Protein AF-A0A6P2ASH7-F1 (afdb_monomer)

Nearest PDB structures (foldseek):
  1t07-assembly1_A  TM=9.340E-01  e=9.306E-05  Pseudomonas aeruginosa
  1yhd-assembly1_A  TM=8.930E-01  e=1.342E-03  Escherichia coli
  2mzy-assembly1_A  TM=7.077E-01  e=1.342E-03  Burkholderia pseudomallei 1710b

Secondary structure (DSSP, 8-state):
-HHHHHHHHHHHTT-PPPPPPHHHHHHHHHHHHT-SEE-TTT-SEEPBPSS-SSSSHHHHHHHHH-BHHHHHHHHHHHHHHHHHHT--TTSHHHHHHHHHHHHHHHT--GGG--

Foldseek 3Di:
DVVVVVQVVCVVVVHHDDDDPPVRVVVVVVLVVQPQQAAQQPRDRGHQDPAQPDDDLVSVCCNRHHHPVLVVVLVVVLVVLCVVVVQDPVDPVSVVVSVVVVCVSSVPDVVSVD

pLDDT: mean 85.11, std 11.06, range [51.5, 96.88]

Solvent-accessible surface area (backbone atoms only — not comparable to full-atom values): 6617 Å² total; per-residue (Å²): 112,75,69,58,59,52,45,54,52,35,48,74,72,76,36,79,71,83,77,76,51,72,69,56,53,52,51,49,51,53,46,61,72,29,35,95,36,59,14,68,71,78,70,42,76,27,31,63,43,94,61,54,90,47,90,56,69,60,22,49,49,42,40,76,36,39,18,41,64,62,50,54,53,44,55,60,49,51,54,48,51,37,65,75,70,61,52,48,82,89,38,68,71,38,43,53,52,52,49,52,54,48,30,64,73,57,66,57,59,73,82,66,75,113

Sequence (114 aa):
MPKNAIAELLESIGRQPPQLSSEVEEAARKLEESGAFVCKRTGRPGTQLPEPPFRGPVGQWIYENVSRETWNEWIGQGTKVINELRLDFSREEDQDTYDQHMYEFLGIDESLLE

Structure (mmCIF, N/CA/C/O backbone):
data_AF-A0A6P2ASH7-F1
#
_entry.id   AF-A0A6P2ASH7-F1
#
loop_
_atom_site.group_PDB
_atom_site.id
_atom_site.type_symbol
_atom_site.label_atom_id
_atom_site.label_alt_id
_atom_site.label_comp_id
_atom_site.label_asym_id
_atom_site.label_entity_id
_atom_site.label_seq_id
_atom_site.pdbx_PDB_ins_code
_atom_site.Cartn_x
_atom_site.Cartn_y
_atom_site.Cartn_z
_atom_site.occupancy
_atom_site.B_iso_or_equiv
_atom_site.auth_seq_id
_atom_site.auth_comp_id
_atom_site.auth_asym_id
_atom_site.auth_atom_id
_atom_site.pdbx_PDB_model_num
ATOM 1 N N . MET A 1 1 ? 22.495 -19.347 -27.508 1.00 51.50 1 MET A N 1
ATOM 2 C CA . MET A 1 1 ? 21.366 -18.499 -27.055 1.00 51.50 1 MET A CA 1
ATOM 3 C C . MET A 1 1 ? 20.760 -17.808 -28.272 1.00 51.50 1 MET A C 1
ATOM 5 O O . MET A 1 1 ? 21.536 -17.349 -29.103 1.00 51.50 1 MET A O 1
ATOM 9 N N . PRO A 1 2 ? 19.425 -17.710 -28.388 1.00 68.19 2 PRO A N 1
ATOM 10 C CA . PRO A 1 2 ? 18.737 -17.145 -29.560 1.00 68.19 2 PRO A CA 1
ATOM 11 C C . PRO A 1 2 ? 19.140 -15.699 -29.900 1.00 68.19 2 PRO A C 1
ATOM 13 O O . PRO A 1 2 ? 19.095 -15.311 -31.060 1.00 68.19 2 PRO A O 1
ATOM 16 N N . LYS A 1 3 ? 19.611 -14.922 -28.914 1.00 67.88 3 LYS A N 1
ATOM 17 C CA . LYS A 1 3 ? 20.094 -13.544 -29.110 1.00 67.88 3 LYS A CA 1
ATOM 18 C C . LYS A 1 3 ? 21.287 -13.443 -30.077 1.00 67.88 3 LYS A C 1
ATOM 20 O O . LYS A 1 3 ? 21.324 -12.522 -30.883 1.00 67.88 3 LYS A O 1
ATOM 25 N N . ASN A 1 4 ? 22.215 -14.404 -30.043 1.00 77.69 4 ASN A N 1
ATOM 26 C CA . ASN A 1 4 ? 23.417 -14.370 -30.889 1.00 77.69 4 ASN A CA 1
ATOM 27 C C . ASN A 1 4 ? 23.079 -14.674 -32.355 1.00 77.69 4 ASN A C 1
ATOM 29 O O . ASN A 1 4 ? 23.575 -14.000 -33.246 1.00 77.69 4 ASN A O 1
ATOM 33 N N . ALA A 1 5 ? 22.153 -15.609 -32.591 1.00 78.88 5 ALA A N 1
ATOM 34 C CA . ALA A 1 5 ? 21.703 -15.961 -33.938 1.00 78.88 5 ALA A CA 1
ATOM 35 C C . ALA A 1 5 ? 20.968 -14.800 -34.634 1.00 78.88 5 ALA A C 1
ATOM 37 O O . ALA A 1 5 ? 21.078 -14.619 -35.844 1.00 78.88 5 ALA A O 1
ATOM 38 N N . ILE A 1 6 ? 20.230 -13.989 -33.868 1.00 80.38 6 ILE A N 1
ATOM 39 C CA . ILE A 1 6 ? 19.574 -12.778 -34.383 1.00 80.38 6 ILE A CA 1
ATOM 40 C C . ILE A 1 6 ? 20.617 -11.713 -34.745 1.00 80.38 6 ILE A C 1
ATOM 42 O O . ILE A 1 6 ? 20.478 -11.063 -35.777 1.00 80.38 6 ILE A O 1
ATOM 46 N N . ALA A 1 7 ? 21.667 -11.551 -33.934 1.00 76.31 7 ALA A N 1
ATOM 47 C CA . ALA A 1 7 ? 22.754 -10.618 -34.229 1.00 76.31 7 ALA A CA 1
ATOM 48 C C . ALA A 1 7 ? 23.510 -11.009 -35.513 1.00 76.31 7 ALA A C 1
ATOM 50 O O . ALA A 1 7 ? 23.667 -10.173 -36.399 1.00 76.31 7 ALA A O 1
ATOM 51 N N . GLU A 1 8 ? 23.866 -12.288 -35.667 1.00 79.44 8 GLU A N 1
ATOM 52 C CA . GLU A 1 8 ? 24.522 -12.813 -36.876 1.00 79.44 8 GLU A CA 1
ATOM 53 C C . GLU A 1 8 ? 23.648 -12.649 -38.134 1.00 79.44 8 GLU A C 1
ATOM 55 O O . GLU A 1 8 ? 24.144 -12.287 -39.202 1.00 79.44 8 GLU A O 1
ATOM 60 N N . LEU A 1 9 ? 22.328 -12.853 -38.019 1.00 81.12 9 LEU A N 1
ATOM 61 C CA . LEU A 1 9 ? 21.389 -12.640 -39.124 1.00 81.12 9 LEU A CA 1
ATOM 62 C C . LEU A 1 9 ? 21.325 -11.164 -39.545 1.00 81.12 9 LEU A C 1
ATOM 64 O O . LEU A 1 9 ? 21.323 -10.874 -40.741 1.00 81.12 9 LEU A O 1
ATOM 68 N N . LEU A 1 10 ? 21.292 -10.234 -38.587 1.00 80.69 10 LEU A N 1
ATOM 69 C CA . LEU A 1 10 ? 21.296 -8.793 -38.861 1.00 80.69 10 LEU A CA 1
ATOM 70 C C . LEU A 1 10 ? 22.596 -8.359 -39.554 1.00 80.69 10 LEU A C 1
ATOM 72 O O . LEU A 1 10 ? 22.551 -7.636 -40.552 1.00 80.69 10 LEU A O 1
ATOM 76 N N . GLU A 1 11 ? 23.738 -8.869 -39.096 1.00 82.44 11 GLU A N 1
ATOM 77 C CA . GLU A 1 11 ? 25.038 -8.600 -39.716 1.00 82.44 11 GLU A CA 1
ATOM 78 C C . GLU A 1 11 ? 25.112 -9.149 -41.147 1.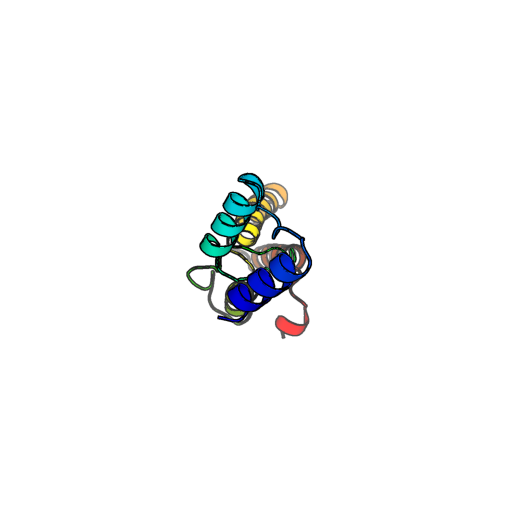00 82.44 11 GLU A C 1
ATOM 80 O O . GLU A 1 11 ? 25.597 -8.457 -42.045 1.00 82.44 11 GLU A O 1
ATOM 85 N N . SER A 1 12 ? 24.543 -10.336 -41.397 1.00 84.88 12 SER A N 1
ATOM 86 C CA . SER A 1 12 ? 24.500 -10.948 -42.734 1.00 84.88 12 SER A CA 1
ATOM 87 C C . SER A 1 12 ? 23.721 -10.123 -43.772 1.00 84.88 12 SER A C 1
ATOM 89 O O . SER A 1 12 ? 24.027 -10.187 -44.961 1.00 84.88 12 SER A O 1
ATOM 91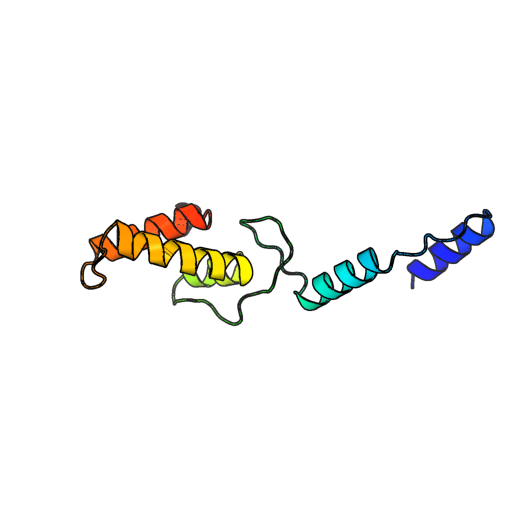 N N . ILE A 1 13 ? 22.756 -9.304 -43.333 1.00 87.69 13 ILE A N 1
ATOM 92 C CA . ILE A 1 13 ? 21.989 -8.379 -44.188 1.00 87.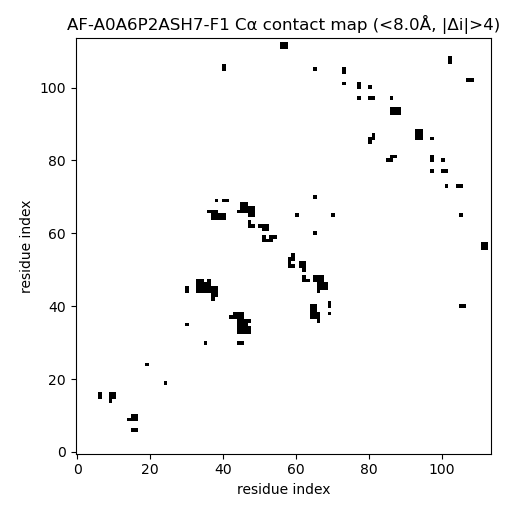69 13 ILE A CA 1
ATOM 93 C C . ILE A 1 13 ? 22.559 -6.947 -44.180 1.00 87.69 13 ILE A C 1
ATOM 95 O O . ILE A 1 13 ? 21.901 -6.015 -44.648 1.00 87.69 13 ILE A O 1
ATOM 99 N N . GLY A 1 14 ? 23.769 -6.748 -43.642 1.00 77.69 14 GLY A N 1
ATOM 100 C CA . GLY A 1 14 ? 24.450 -5.450 -43.591 1.00 77.69 14 GLY A CA 1
ATOM 101 C C . GLY A 1 14 ? 23.860 -4.465 -42.576 1.00 77.69 14 GLY A C 1
ATOM 102 O O . GLY A 1 14 ? 24.063 -3.256 -42.698 1.00 77.69 14 GLY A O 1
ATOM 103 N N . ARG A 1 15 ? 23.102 -4.948 -41.584 1.00 77.56 15 ARG A N 1
ATOM 104 C CA . ARG A 1 15 ? 22.563 -4.138 -40.486 1.00 77.56 15 ARG A CA 1
ATOM 105 C C . ARG A 1 15 ? 23.364 -4.411 -39.220 1.00 77.56 15 ARG A C 1
ATOM 107 O O . ARG A 1 15 ? 23.482 -5.547 -38.787 1.00 77.56 15 ARG A O 1
ATOM 114 N N . GLN A 1 16 ? 23.886 -3.361 -38.595 1.00 70.50 16 GLN A N 1
ATOM 115 C CA . GLN A 1 16 ? 24.502 -3.517 -37.281 1.00 70.50 16 GLN A CA 1
ATOM 116 C C . GLN A 1 16 ? 23.412 -3.606 -36.207 1.00 70.50 16 GLN A C 1
ATOM 118 O O . GLN A 1 16 ? 22.441 -2.840 -36.272 1.00 70.50 16 GLN A O 1
ATOM 123 N N . PRO A 1 17 ? 23.544 -4.524 -35.233 1.00 72.06 17 PRO A N 1
ATOM 124 C CA . PRO A 1 17 ? 22.633 -4.575 -34.104 1.00 72.06 17 PRO A CA 1
ATOM 125 C C . PRO A 1 17 ? 22.660 -3.232 -33.359 1.00 72.06 17 PRO A C 1
ATOM 127 O O . PRO A 1 17 ? 23.720 -2.606 -33.249 1.00 72.06 17 PRO A O 1
ATOM 130 N N . PRO A 1 18 ? 21.501 -2.753 -32.876 1.00 72.12 18 PRO A N 1
ATOM 131 C CA . PRO A 1 18 ? 21.433 -1.476 -32.186 1.00 72.12 18 PRO A CA 1
ATOM 132 C C . PRO A 1 18 ? 22.300 -1.524 -30.925 1.00 72.12 18 PRO A C 1
ATOM 134 O O . PRO A 1 18 ? 22.173 -2.440 -30.113 1.00 72.12 18 PRO A O 1
ATOM 137 N N . GLN A 1 19 ? 23.170 -0.529 -30.758 1.00 75.06 19 GLN A N 1
ATOM 138 C CA . GLN A 1 19 ? 23.867 -0.316 -29.494 1.00 75.06 19 GLN A CA 1
ATOM 139 C C . GLN A 1 19 ? 22.875 0.326 -28.523 1.00 75.06 19 GLN A C 1
ATOM 141 O O . GLN A 1 19 ? 22.276 1.357 -28.841 1.00 75.06 19 GLN A O 1
ATOM 146 N N . LEU A 1 20 ? 22.653 -0.309 -27.373 1.00 65.62 20 LEU A N 1
ATOM 147 C CA . LEU A 1 20 ? 21.840 0.282 -26.314 1.00 65.62 20 LEU A CA 1
ATOM 148 C C . LEU A 1 20 ? 22.580 1.520 -25.799 1.00 65.62 20 LEU A C 1
ATOM 150 O O . LEU A 1 20 ? 23.790 1.473 -25.585 1.00 65.62 20 LEU A O 1
ATOM 154 N N . SER A 1 21 ? 21.881 2.644 -25.638 1.00 76.38 21 SER A N 1
ATOM 155 C CA . SER A 1 21 ? 22.494 3.794 -24.976 1.00 76.38 21 SER A CA 1
ATOM 156 C C . SER A 1 21 ? 22.754 3.457 -23.507 1.00 76.38 21 SER A C 1
ATOM 158 O O . SER A 1 21 ? 22.050 2.636 -22.913 1.00 76.38 21 SER A O 1
ATOM 160 N N . SER A 1 22 ? 23.730 4.131 -22.897 1.00 71.94 22 SER A N 1
ATOM 161 C CA . SER A 1 22 ? 24.035 3.981 -21.468 1.00 71.94 22 SER A CA 1
ATOM 162 C C . SER A 1 22 ? 22.808 4.215 -20.578 1.00 71.94 22 SER A C 1
ATOM 164 O O . SER A 1 22 ? 22.661 3.581 -19.540 1.00 71.94 22 SER A O 1
ATOM 166 N N . GLU A 1 23 ? 21.890 5.081 -21.014 1.00 71.44 23 GLU A N 1
ATOM 167 C CA . GLU A 1 23 ? 20.620 5.360 -20.335 1.00 71.44 23 GLU A CA 1
ATOM 168 C C . GLU A 1 23 ? 19.675 4.146 -20.347 1.00 71.44 23 GLU A C 1
ATOM 170 O O . GLU A 1 23 ? 19.014 3.859 -19.349 1.00 71.44 23 GLU A O 1
ATOM 175 N N . VAL A 1 24 ? 19.628 3.403 -21.459 1.00 75.19 24 VAL A N 1
ATOM 176 C CA . VAL A 1 24 ? 18.804 2.192 -21.595 1.00 75.19 24 VAL A CA 1
ATOM 177 C C . VAL A 1 24 ? 19.405 1.030 -20.800 1.00 75.19 24 VAL A C 1
ATOM 179 O O . VAL A 1 24 ? 18.660 0.270 -20.182 1.00 75.19 24 VAL A O 1
ATOM 182 N N . GLU A 1 25 ? 20.734 0.910 -20.756 1.00 73.56 25 GLU A N 1
ATOM 183 C CA . GLU A 1 25 ? 21.422 -0.093 -19.930 1.00 73.56 25 GLU A CA 1
ATOM 184 C C . GLU A 1 25 ? 21.238 0.163 -18.428 1.00 73.56 25 GLU A C 1
ATOM 186 O O . GLU A 1 25 ? 20.976 -0.773 -17.670 1.00 73.56 25 GLU A O 1
ATOM 191 N N . GLU A 1 26 ? 21.319 1.421 -17.988 1.00 73.06 26 GLU A N 1
ATOM 192 C CA . GLU A 1 26 ? 21.099 1.789 -16.586 1.00 73.06 26 GLU A CA 1
ATOM 193 C C . GLU A 1 26 ? 19.639 1.561 -16.167 1.00 73.06 26 GLU A C 1
ATOM 195 O O . GLU A 1 26 ? 19.378 1.039 -15.082 1.00 73.06 26 GLU A O 1
ATOM 200 N N . ALA A 1 27 ? 18.679 1.884 -17.041 1.00 70.81 27 ALA A N 1
ATOM 201 C CA . ALA A 1 27 ? 17.267 1.594 -16.810 1.00 70.81 27 ALA A CA 1
ATOM 202 C C . ALA A 1 27 ? 16.995 0.084 -16.720 1.00 70.81 27 ALA A C 1
ATOM 204 O O . ALA A 1 27 ? 16.271 -0.346 -15.824 1.00 70.81 27 ALA A O 1
ATOM 205 N N . ALA A 1 28 ? 17.599 -0.725 -17.598 1.00 68.75 28 ALA A N 1
ATOM 206 C CA . ALA A 1 28 ? 17.467 -2.181 -17.571 1.00 68.75 28 ALA A CA 1
ATOM 207 C C . ALA A 1 28 ? 18.069 -2.791 -16.297 1.00 68.75 28 ALA A C 1
ATOM 209 O O . ALA A 1 28 ? 17.444 -3.656 -15.688 1.00 68.75 28 ALA A O 1
ATOM 210 N N . ARG A 1 29 ? 19.234 -2.298 -15.850 1.00 69.19 29 ARG A N 1
ATOM 211 C CA . ARG A 1 29 ? 19.863 -2.750 -14.603 1.00 69.19 29 ARG A CA 1
ATOM 212 C C . ARG A 1 29 ? 19.011 -2.402 -13.381 1.00 69.19 29 ARG A C 1
ATOM 214 O O . ARG A 1 29 ? 18.785 -3.270 -12.549 1.00 69.19 29 ARG A O 1
ATOM 221 N N . LYS A 1 30 ? 18.467 -1.181 -13.315 1.00 67.12 30 LYS A N 1
ATOM 222 C CA . LYS A 1 30 ? 17.524 -0.784 -12.252 1.00 67.12 30 LYS A CA 1
ATOM 223 C C . LYS A 1 30 ? 16.260 -1.650 -12.248 1.00 67.12 30 LYS A C 1
ATOM 225 O O . LYS A 1 30 ? 15.752 -1.960 -11.177 1.00 67.12 30 LYS A O 1
ATOM 230 N N . LEU A 1 31 ? 15.780 -2.060 -13.425 1.00 65.62 31 LEU A N 1
ATOM 231 C CA . LEU A 1 31 ? 14.638 -2.969 -13.569 1.00 65.62 31 LEU A CA 1
ATOM 232 C C . LEU A 1 31 ? 14.949 -4.395 -13.089 1.00 65.62 31 LEU A C 1
ATOM 234 O O . LEU A 1 31 ? 14.112 -5.033 -12.454 1.00 65.62 31 LEU A O 1
ATOM 238 N N . GLU A 1 32 ? 16.137 -4.915 -13.413 1.00 65.94 32 GLU A N 1
ATOM 239 C CA . GLU A 1 32 ? 16.597 -6.220 -12.922 1.00 65.94 32 GLU A CA 1
ATOM 240 C C . GLU A 1 32 ? 16.777 -6.203 -11.398 1.00 65.94 32 GLU A C 1
ATOM 242 O O . GLU A 1 32 ? 16.370 -7.149 -10.725 1.00 65.94 32 GLU A O 1
ATOM 247 N N . GLU A 1 33 ? 17.321 -5.116 -10.845 1.00 65.81 33 GLU A N 1
ATOM 248 C CA . GLU A 1 33 ? 17.523 -4.932 -9.403 1.00 65.81 33 GLU A CA 1
ATOM 249 C C . GLU A 1 33 ? 16.211 -4.768 -8.627 1.00 65.81 33 GLU A C 1
ATOM 251 O O . GLU A 1 33 ? 16.110 -5.247 -7.496 1.00 65.81 33 GLU A O 1
ATOM 256 N N . SER A 1 34 ? 15.188 -4.141 -9.220 1.00 61.50 34 SER A N 1
ATOM 257 C CA . SER A 1 34 ? 13.859 -4.046 -8.604 1.00 61.50 34 SER A CA 1
ATOM 258 C C . SER A 1 34 ? 13.127 -5.391 -8.566 1.00 61.50 34 SER A C 1
ATOM 260 O O . SER A 1 34 ? 12.139 -5.530 -7.859 1.00 61.50 34 SER A O 1
ATOM 262 N N . GLY A 1 35 ? 13.615 -6.414 -9.272 1.00 62.94 35 GLY A N 1
ATOM 263 C CA . GLY A 1 35 ? 12.913 -7.681 -9.427 1.00 62.94 35 GLY A CA 1
ATOM 264 C C . GLY A 1 35 ? 11.747 -7.553 -10.408 1.00 62.94 35 GLY A C 1
ATOM 265 O O . GLY A 1 35 ? 11.155 -6.493 -10.588 1.00 62.94 35 GLY A O 1
ATOM 266 N N . ALA A 1 36 ? 11.409 -8.655 -11.076 1.00 74.69 36 ALA A N 1
ATOM 267 C CA . ALA A 1 36 ? 10.378 -8.719 -12.118 1.00 74.69 36 ALA A CA 1
ATOM 268 C C . ALA A 1 36 ? 8.932 -8.526 -11.602 1.00 74.69 36 ALA A C 1
ATOM 270 O O . ALA A 1 36 ? 7.977 -8.960 -12.247 1.00 74.69 36 ALA A O 1
ATOM 271 N N . PHE A 1 37 ? 8.758 -7.926 -10.426 1.00 85.81 37 PHE A N 1
ATOM 272 C CA . PHE A 1 37 ? 7.464 -7.719 -9.807 1.00 85.81 37 PHE A CA 1
ATOM 273 C C . PHE A 1 37 ? 6.784 -6.493 -10.420 1.00 85.81 37 PHE A C 1
ATOM 275 O O . PHE A 1 37 ? 7.364 -5.412 -10.499 1.00 85.81 37 PHE A O 1
ATOM 282 N N . VAL A 1 38 ? 5.541 -6.661 -10.865 1.00 88.50 38 VAL A N 1
ATOM 283 C CA . VAL A 1 38 ? 4.743 -5.591 -11.469 1.00 88.50 38 VAL A CA 1
ATOM 284 C C . VAL A 1 38 ? 3.614 -5.240 -10.517 1.00 88.50 38 VAL A C 1
ATOM 286 O O . VAL A 1 38 ? 2.777 -6.080 -10.198 1.00 88.50 38 VAL A O 1
ATOM 289 N N . CYS A 1 39 ? 3.579 -3.985 -10.077 1.00 90.69 39 CYS A N 1
ATOM 290 C CA . CYS A 1 39 ? 2.534 -3.497 -9.190 1.00 90.69 39 CYS A CA 1
ATOM 291 C C . CYS A 1 39 ? 1.194 -3.435 -9.930 1.00 90.69 39 CYS A C 1
ATOM 293 O O . CYS A 1 39 ? 1.079 -2.760 -10.955 1.00 90.69 39 CYS A O 1
ATOM 295 N N . LYS A 1 40 ? 0.154 -4.069 -9.385 1.00 89.94 40 LYS A N 1
ATOM 296 C CA . LYS A 1 40 ? -1.198 -4.071 -9.962 1.00 89.94 40 LYS A CA 1
ATOM 297 C C . LYS A 1 40 ? -1.827 -2.675 -9.977 1.00 89.94 40 LYS A C 1
ATOM 299 O O . LYS A 1 40 ? -2.560 -2.348 -10.904 1.00 89.94 40 LYS A O 1
ATOM 304 N N . ARG A 1 41 ? -1.510 -1.836 -8.983 1.00 88.81 41 ARG A N 1
ATOM 305 C CA . ARG A 1 41 ? -2.048 -0.472 -8.862 1.00 88.81 41 ARG A CA 1
ATOM 306 C C . ARG A 1 41 ? -1.449 0.497 -9.880 1.00 88.81 41 ARG A C 1
ATOM 308 O O . ARG A 1 41 ? -2.182 1.274 -10.482 1.00 88.81 41 ARG A O 1
ATOM 315 N N . THR A 1 42 ? -0.128 0.479 -10.056 1.00 87.88 42 THR A N 1
ATOM 316 C CA . THR A 1 42 ? 0.574 1.447 -10.921 1.00 87.88 42 THR A CA 1
ATOM 317 C C . THR A 1 42 ? 0.904 0.894 -12.307 1.00 87.88 42 THR A C 1
ATOM 319 O O . THR A 1 42 ? 1.225 1.669 -13.207 1.00 87.88 42 THR A O 1
ATOM 322 N N . GLY A 1 43 ? 0.858 -0.429 -12.491 1.00 87.19 43 GLY A N 1
ATOM 323 C CA . GLY A 1 43 ? 1.287 -1.120 -13.710 1.00 87.19 43 GLY A CA 1
ATOM 324 C C . GLY A 1 43 ? 2.794 -1.039 -13.967 1.00 87.19 43 GLY A C 1
ATOM 325 O O . GLY A 1 43 ? 3.253 -1.406 -15.048 1.00 87.19 43 GLY A O 1
ATOM 326 N N . ARG A 1 44 ? 3.572 -0.520 -13.009 1.00 86.25 44 ARG A N 1
ATOM 327 C CA . ARG A 1 44 ? 5.017 -0.326 -13.142 1.00 86.25 44 ARG A CA 1
ATOM 328 C C . ARG A 1 44 ? 5.776 -1.472 -12.474 1.00 86.25 44 ARG A C 1
ATOM 330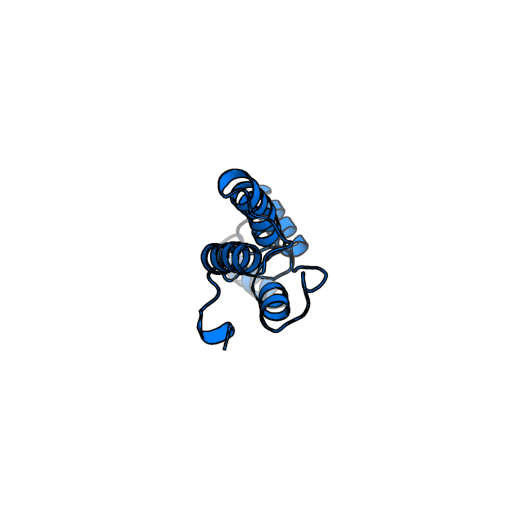 O O . ARG A 1 44 ? 5.303 -1.999 -11.463 1.00 86.25 44 ARG A O 1
ATOM 337 N N . PRO A 1 45 ? 6.947 -1.846 -13.016 1.00 86.31 45 PRO A N 1
ATOM 338 C CA . PRO A 1 45 ? 7.865 -2.719 -12.308 1.00 86.31 45 PRO A CA 1
ATOM 339 C C . PRO A 1 45 ? 8.357 -2.021 -11.038 1.00 86.31 45 PRO A C 1
ATOM 341 O O . PRO A 1 45 ? 8.585 -0.809 -11.035 1.00 86.31 45 PRO A O 1
ATOM 344 N N . GLY A 1 46 ? 8.483 -2.783 -9.963 1.00 87.62 46 GLY A N 1
ATOM 345 C CA . GLY A 1 46 ? 8.899 -2.294 -8.655 1.00 87.62 46 GLY A CA 1
ATOM 346 C C . GLY A 1 46 ? 9.347 -3.443 -7.770 1.00 87.62 46 GLY A C 1
ATOM 347 O O . GLY A 1 46 ? 9.307 -4.601 -8.178 1.00 87.62 46 GLY A O 1
ATOM 348 N N . THR A 1 47 ? 9.759 -3.129 -6.547 1.00 90.06 47 THR A N 1
ATOM 349 C CA . THR A 1 47 ? 10.259 -4.151 -5.630 1.00 90.06 47 THR A CA 1
ATOM 350 C C . THR A 1 47 ? 9.120 -4.856 -4.916 1.00 90.06 47 THR A C 1
ATOM 352 O O . THR A 1 47 ? 8.209 -4.204 -4.409 1.00 90.06 47 THR A O 1
ATOM 355 N N . GLN A 1 48 ? 9.185 -6.181 -4.801 1.00 90.06 48 GLN A N 1
ATOM 356 C CA . GLN A 1 48 ? 8.264 -6.916 -3.936 1.00 90.06 48 GLN A CA 1
ATOM 357 C C . GLN A 1 48 ? 8.479 -6.535 -2.458 1.00 90.06 48 GLN A C 1
ATOM 359 O O . GLN A 1 48 ? 9.598 -6.211 -2.040 1.00 90.06 48 GLN A O 1
ATOM 364 N N . LEU A 1 49 ? 7.411 -6.555 -1.655 1.00 90.88 49 LEU A N 1
ATOM 365 C CA . LEU A 1 49 ? 7.537 -6.404 -0.205 1.00 90.88 49 LEU A CA 1
ATOM 366 C C . LEU A 1 49 ? 8.332 -7.584 0.390 1.00 90.88 49 LEU A C 1
ATOM 368 O O . LEU A 1 49 ? 8.284 -8.687 -0.150 1.00 90.88 49 LEU A O 1
ATOM 372 N N . PRO A 1 50 ? 9.065 -7.385 1.501 1.00 90.12 50 PRO A N 1
ATOM 373 C CA . PRO A 1 50 ? 9.770 -8.478 2.171 1.00 90.12 50 PRO A CA 1
ATOM 374 C C . PRO A 1 50 ? 8.809 -9.450 2.873 1.00 90.12 50 PRO A C 1
ATOM 376 O O . PRO A 1 50 ? 9.057 -10.652 2.894 1.00 90.12 50 PRO A O 1
ATOM 379 N N . GLU A 1 51 ? 7.706 -8.935 3.417 1.00 92.44 51 GLU A N 1
ATOM 380 C CA . GLU A 1 51 ? 6.682 -9.690 4.138 1.00 92.44 51 GLU A CA 1
ATOM 381 C C . GLU A 1 51 ? 5.319 -8.976 4.049 1.00 92.44 51 GLU A C 1
ATOM 383 O O . GLU A 1 51 ? 5.280 -7.778 3.735 1.00 92.44 51 GLU A O 1
ATOM 388 N N . PRO A 1 52 ? 4.199 -9.679 4.303 1.00 93.44 52 PRO A N 1
ATOM 389 C CA . PRO A 1 52 ? 2.883 -9.055 4.405 1.00 93.44 52 PRO A CA 1
ATOM 390 C C . PRO A 1 52 ? 2.840 -7.986 5.509 1.00 93.44 52 PRO A C 1
ATOM 392 O O . PRO A 1 52 ? 3.310 -8.244 6.617 1.00 93.44 52 PRO A O 1
ATOM 395 N N . PRO A 1 53 ? 2.249 -6.802 5.255 1.00 90.25 53 PRO A N 1
ATOM 396 C CA . PRO A 1 53 ? 2.261 -5.697 6.218 1.00 90.25 53 PRO A CA 1
ATOM 397 C C . PRO A 1 53 ? 1.435 -5.977 7.480 1.00 90.25 53 PRO A C 1
ATOM 399 O O . PRO A 1 53 ? 1.717 -5.429 8.543 1.00 90.25 53 PRO A O 1
ATOM 402 N N . PHE A 1 54 ? 0.413 -6.824 7.375 1.00 89.94 54 PHE A N 1
ATOM 403 C CA . PHE A 1 54 ? -0.418 -7.266 8.489 1.00 89.94 54 PHE A CA 1
ATOM 404 C C . PHE A 1 54 ? -1.018 -8.641 8.186 1.00 89.94 54 PHE A C 1
ATOM 406 O O . PHE A 1 54 ? -0.955 -9.139 7.060 1.00 89.94 54 PHE A O 1
ATOM 413 N N . A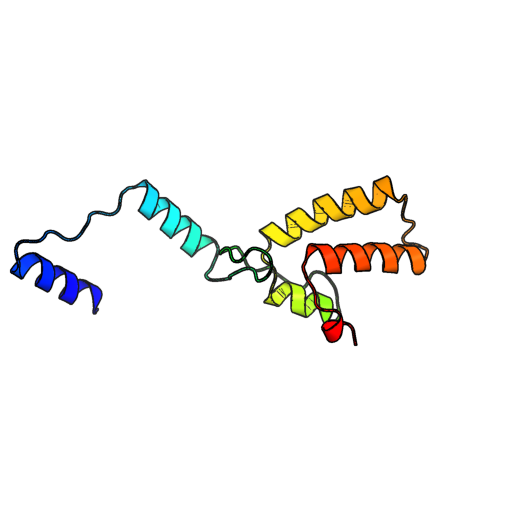RG A 1 55 ? -1.578 -9.287 9.213 1.00 88.88 55 ARG A N 1
ATOM 414 C CA . ARG A 1 55 ? -2.207 -10.605 9.067 1.00 88.88 55 ARG A CA 1
ATOM 415 C C . ARG A 1 55 ? -3.591 -10.469 8.445 1.00 88.88 55 ARG A C 1
ATOM 417 O O . ARG A 1 55 ? -4.338 -9.571 8.811 1.00 88.88 55 ARG A O 1
ATOM 424 N N . GLY A 1 56 ? -3.948 -11.416 7.587 1.00 88.69 56 GLY A N 1
ATOM 425 C CA . GLY A 1 56 ? -5.270 -11.498 6.971 1.00 88.69 56 GLY A CA 1
ATOM 426 C C . GLY A 1 56 ? -5.200 -11.617 5.448 1.00 88.69 56 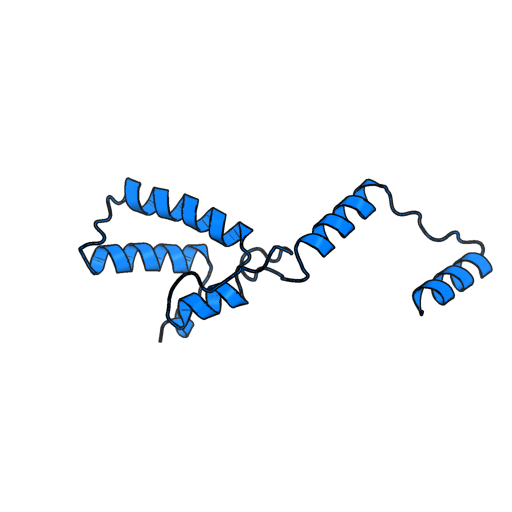GLY A C 1
ATOM 427 O O . GLY A 1 56 ? -4.112 -11.503 4.873 1.00 88.69 56 GLY A O 1
ATOM 428 N N . PRO A 1 57 ? -6.349 -11.848 4.791 1.00 89.56 57 PRO A N 1
ATOM 429 C CA . PRO A 1 57 ? -6.422 -12.002 3.336 1.00 89.56 57 PRO A CA 1
ATOM 430 C C . PRO A 1 57 ? -5.947 -10.741 2.606 1.00 89.56 57 PRO A C 1
ATOM 432 O O . PRO A 1 57 ? -5.177 -10.827 1.653 1.00 89.56 57 PRO A O 1
ATOM 435 N N . VAL A 1 58 ? -6.313 -9.566 3.120 1.00 90.44 58 VAL A N 1
ATOM 436 C CA . VAL A 1 58 ? -5.901 -8.266 2.581 1.00 90.44 58 VAL A CA 1
ATOM 437 C C . VAL A 1 58 ? -4.381 -8.084 2.647 1.00 90.44 58 VAL A C 1
ATOM 439 O O . VAL A 1 58 ? -3.762 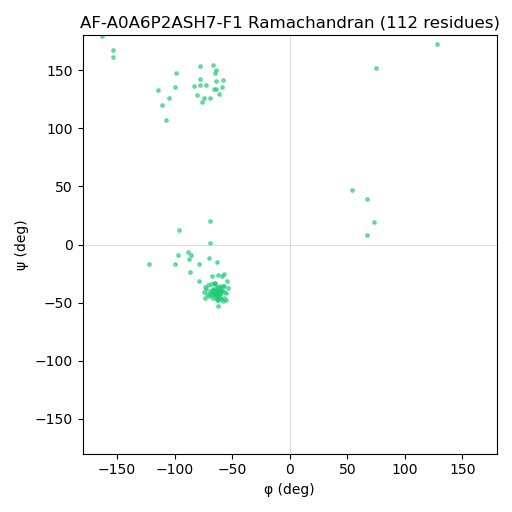-7.710 1.654 1.00 90.44 58 VAL A O 1
ATOM 442 N N . GLY A 1 59 ? -3.753 -8.376 3.790 1.00 91.50 59 GLY A N 1
ATOM 443 C CA . GLY A 1 59 ? -2.302 -8.241 3.944 1.00 91.50 59 GLY A CA 1
ATOM 444 C C . GLY A 1 59 ? -1.530 -9.149 2.982 1.00 91.50 59 GLY A C 1
ATOM 445 O O . GLY A 1 59 ? -0.557 -8.714 2.362 1.00 91.50 59 GLY A O 1
ATOM 446 N N . GLN A 1 60 ? -2.008 -10.382 2.792 1.00 92.25 60 GLN A N 1
ATOM 447 C CA . GLN A 1 60 ? -1.455 -11.307 1.801 1.00 92.25 60 GLN A CA 1
ATOM 448 C C . GLN A 1 60 ? -1.642 -10.782 0.371 1.00 92.25 60 GLN A C 1
ATOM 450 O O . GLN A 1 60 ? -0.702 -10.798 -0.422 1.00 92.25 60 GLN A O 1
ATOM 455 N N . TRP A 1 61 ? -2.823 -10.253 0.048 1.00 92.44 61 TRP A N 1
ATOM 456 C CA . TRP A 1 61 ? -3.090 -9.677 -1.266 1.00 92.44 61 TRP A CA 1
ATOM 457 C C . TRP A 1 61 ? -2.161 -8.499 -1.577 1.00 92.44 61 TRP A C 1
ATOM 459 O O . TRP A 1 61 ? -1.631 -8.412 -2.686 1.00 92.44 61 TRP A O 1
ATOM 469 N N . ILE A 1 62 ? -1.917 -7.618 -0.600 1.00 93.19 62 ILE A N 1
ATOM 470 C CA . ILE A 1 62 ? -1.003 -6.476 -0.746 1.00 93.19 62 ILE A CA 1
ATOM 471 C C . ILE A 1 62 ? 0.411 -6.972 -1.052 1.00 93.19 62 ILE A C 1
ATOM 473 O O . ILE A 1 62 ? 1.035 -6.482 -1.988 1.00 93.19 62 ILE A O 1
ATOM 477 N N . TYR A 1 63 ? 0.894 -7.980 -0.325 1.00 93.00 63 TYR A N 1
ATOM 478 C CA . TYR A 1 63 ? 2.205 -8.588 -0.571 1.00 93.00 63 TYR A CA 1
ATOM 479 C C . TYR A 1 63 ? 2.357 -9.156 -1.996 1.00 93.00 63 TYR A C 1
ATOM 481 O O . TYR A 1 63 ? 3.436 -9.079 -2.588 1.00 93.00 63 TYR A O 1
ATOM 489 N N . GLU A 1 64 ? 1.282 -9.709 -2.558 1.00 91.88 64 GLU A N 1
ATOM 490 C CA . GLU A 1 64 ? 1.279 -10.337 -3.884 1.00 91.88 64 GLU A CA 1
ATOM 491 C C . GLU A 1 64 ? 1.038 -9.359 -5.042 1.00 91.88 64 GLU A C 1
ATOM 493 O O . GLU A 1 64 ? 1.425 -9.652 -6.172 1.00 91.88 64 GLU A O 1
ATOM 498 N N . ASN A 1 65 ? 0.397 -8.212 -4.798 1.00 92.25 65 ASN A N 1
ATOM 499 C CA . ASN A 1 65 ? -0.097 -7.331 -5.866 1.00 92.25 65 ASN A CA 1
ATOM 500 C C . ASN A 1 65 ? 0.452 -5.900 -5.805 1.00 92.25 65 ASN A C 1
ATOM 502 O O . ASN A 1 65 ? 0.365 -5.169 -6.796 1.00 92.25 65 ASN A O 1
ATOM 506 N N . VAL A 1 66 ? 1.011 -5.473 -4.674 1.00 94.44 66 VAL A N 1
ATOM 507 C CA . VAL A 1 66 ? 1.474 -4.099 -4.456 1.00 94.44 66 VAL A CA 1
ATOM 508 C C . VAL A 1 66 ? 2.989 -4.092 -4.297 1.00 94.44 66 VAL A C 1
ATOM 510 O O . VAL A 1 66 ? 3.561 -4.885 -3.560 1.00 94.44 66 VAL A O 1
ATOM 513 N N . SER A 1 67 ? 3.661 -3.183 -5.003 1.00 94.06 67 SER A N 1
ATOM 514 C CA . SER A 1 67 ? 5.108 -2.997 -4.854 1.00 94.06 67 SER A CA 1
ATOM 515 C C . SER A 1 67 ? 5.429 -2.198 -3.595 1.00 94.06 67 SER A C 1
ATOM 517 O O . SER A 1 67 ? 4.650 -1.331 -3.190 1.00 94.06 67 SER A O 1
ATOM 519 N N . ARG A 1 68 ? 6.621 -2.396 -3.039 1.00 92.31 68 ARG A N 1
ATOM 520 C CA . ARG A 1 68 ? 7.146 -1.677 -1.874 1.00 92.31 68 ARG A CA 1
ATOM 521 C C . ARG A 1 68 ? 7.097 -0.158 -2.053 1.00 92.31 68 ARG A C 1
ATOM 523 O O . ARG A 1 68 ? 6.806 0.555 -1.102 1.00 92.31 68 ARG A O 1
ATOM 530 N N . GLU A 1 69 ? 7.355 0.339 -3.258 1.00 92.19 69 GLU A N 1
ATOM 531 C CA . GLU A 1 69 ? 7.302 1.762 -3.597 1.00 92.19 69 GLU A CA 1
ATOM 532 C C . GLU A 1 69 ? 5.882 2.321 -3.412 1.00 92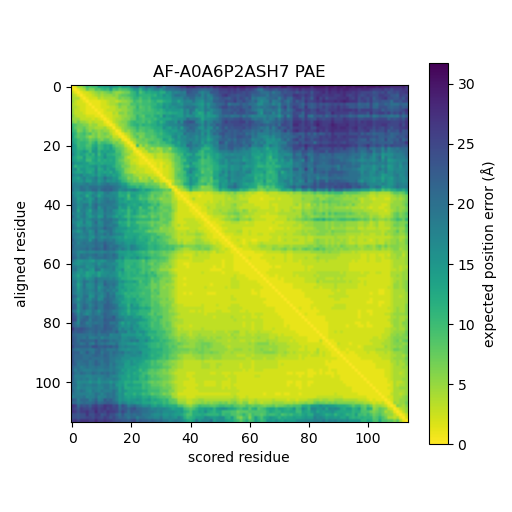.19 69 GLU A C 1
ATOM 534 O O . GLU A 1 69 ? 5.686 3.264 -2.652 1.00 92.19 69 GLU A O 1
ATOM 539 N N . THR A 1 70 ? 4.878 1.680 -4.019 1.00 94.38 70 THR A N 1
ATOM 540 C CA . THR A 1 70 ? 3.457 2.039 -3.851 1.00 94.38 70 THR A CA 1
ATOM 541 C C . THR A 1 70 ? 2.980 1.885 -2.407 1.00 94.38 70 THR A C 1
ATOM 543 O O . THR A 1 70 ? 2.195 2.701 -1.930 1.00 94.38 70 THR A O 1
ATOM 546 N N . TRP A 1 71 ? 3.463 0.873 -1.684 1.00 94.75 71 TRP A N 1
ATOM 547 C CA . TRP A 1 71 ? 3.147 0.724 -0.265 1.00 94.75 71 TRP A CA 1
ATOM 548 C C . TRP A 1 71 ? 3.696 1.892 0.565 1.00 94.75 71 TRP A C 1
ATOM 550 O O . TRP A 1 71 ? 2.983 2.452 1.390 1.00 94.75 71 TRP A O 1
ATOM 560 N N . ASN A 1 72 ? 4.928 2.334 0.306 1.00 94.25 72 ASN A N 1
ATOM 561 C CA . ASN A 1 72 ? 5.500 3.501 0.981 1.00 94.25 72 ASN A CA 1
ATOM 562 C C . ASN A 1 72 ? 4.735 4.796 0.661 1.00 94.25 72 ASN A C 1
ATOM 564 O O . ASN A 1 72 ? 4.555 5.637 1.544 1.00 94.25 72 ASN A O 1
ATOM 568 N N . GLU A 1 73 ? 4.261 4.955 -0.579 1.00 95.06 73 GLU A N 1
ATOM 569 C CA . GLU A 1 73 ? 3.372 6.063 -0.951 1.00 95.06 73 GLU A CA 1
ATOM 570 C C . GLU A 1 73 ? 2.072 6.028 -0.138 1.00 95.06 73 GLU A C 1
ATOM 572 O O . GLU A 1 73 ? 1.648 7.064 0.385 1.00 95.06 73 GLU A O 1
ATOM 577 N N . TRP A 1 74 ? 1.487 4.837 0.039 1.00 95.44 74 TRP A N 1
ATOM 578 C CA . TRP A 1 74 ? 0.320 4.655 0.898 1.00 95.44 74 TRP A CA 1
ATOM 579 C C . TRP A 1 74 ? 0.608 5.054 2.347 1.00 95.44 74 TRP A C 1
ATOM 581 O O . TRP A 1 74 ? -0.166 5.822 2.898 1.00 95.44 74 TRP A O 1
ATOM 591 N N . ILE A 1 75 ? 1.722 4.641 2.959 1.00 95.19 75 ILE A N 1
ATOM 592 C CA . ILE A 1 75 ? 2.052 5.027 4.349 1.00 95.19 75 ILE A CA 1
ATOM 593 C C . ILE A 1 75 ? 2.068 6.555 4.530 1.00 95.19 75 ILE A C 1
ATOM 595 O O . ILE A 1 75 ? 1.540 7.089 5.514 1.00 95.19 75 ILE A O 1
ATOM 599 N N . GLY A 1 76 ? 2.635 7.280 3.562 1.00 96.56 76 GLY A N 1
ATOM 600 C CA . GLY A 1 76 ? 2.628 8.743 3.570 1.00 96.56 76 GLY A CA 1
ATOM 601 C C . GLY A 1 76 ? 1.220 9.330 3.445 1.00 96.56 76 GLY A C 1
ATOM 602 O O . GLY A 1 76 ? 0.893 10.304 4.126 1.00 96.56 76 GLY A O 1
ATOM 603 N N . GLN A 1 77 ? 0.373 8.737 2.603 1.00 96.00 77 GLN A N 1
ATOM 604 C CA . GLN A 1 77 ? -1.017 9.156 2.442 1.00 96.00 77 GLN A CA 1
ATOM 605 C C . GLN A 1 77 ? -1.872 8.813 3.670 1.00 96.00 77 GLN A C 1
ATOM 607 O O . GLN A 1 77 ? -2.589 9.681 4.163 1.00 96.00 77 GLN A O 1
ATOM 612 N N . GLY A 1 78 ? -1.741 7.606 4.216 1.00 95.06 78 GLY A N 1
ATOM 613 C CA . GLY A 1 78 ? -2.406 7.150 5.431 1.00 95.06 78 GLY A CA 1
ATOM 614 C C . GLY A 1 78 ? -2.085 8.050 6.620 1.00 95.06 78 GLY A C 1
ATOM 615 O O . GLY A 1 78 ? -2.986 8.456 7.344 1.00 95.06 78 GLY A O 1
ATOM 616 N N . THR A 1 79 ? -0.834 8.500 6.757 1.00 96.00 79 THR A N 1
ATOM 617 C CA . THR A 1 79 ? -0.464 9.485 7.790 1.00 96.00 79 THR A CA 1
ATOM 618 C C . THR A 1 79 ? -1.256 10.793 7.657 1.00 96.00 79 THR A C 1
ATOM 620 O O . THR A 1 79 ? -1.665 11.373 8.662 1.00 96.00 79 THR A O 1
ATOM 623 N N . LYS A 1 80 ? -1.510 11.273 6.431 1.00 96.88 80 LYS A N 1
ATOM 624 C CA . LYS A 1 80 ? -2.355 12.460 6.213 1.00 96.88 80 LYS A CA 1
ATOM 625 C C . LYS A 1 80 ? -3.808 12.177 6.569 1.00 96.88 80 LYS A C 1
ATOM 627 O O . LYS A 1 80 ? -4.410 12.998 7.243 1.00 96.88 80 LYS A O 1
ATOM 632 N N . VAL A 1 81 ? -4.346 11.024 6.172 1.00 96.31 81 VAL A N 1
ATOM 633 C CA . VAL A 1 81 ? -5.716 10.608 6.524 1.00 96.31 81 VAL A CA 1
ATOM 634 C C . VAL A 1 81 ? -5.906 10.628 8.043 1.00 96.31 81 VAL A C 1
ATOM 636 O O . VAL A 1 81 ? -6.843 11.256 8.528 1.00 96.31 81 VAL A O 1
ATOM 639 N N . ILE A 1 82 ? -4.965 10.046 8.794 1.00 95.75 82 ILE A N 1
ATOM 640 C CA . ILE A 1 82 ? -4.987 10.033 10.264 1.00 95.75 82 ILE A CA 1
ATOM 641 C C . ILE A 1 82 ? -5.015 11.458 10.828 1.00 95.75 82 ILE A C 1
ATOM 643 O O . ILE A 1 82 ? -5.837 11.764 11.687 1.00 95.75 82 ILE A O 1
ATOM 647 N N . ASN A 1 83 ? -4.139 12.338 10.340 1.00 96.88 83 ASN A N 1
ATOM 648 C CA . ASN A 1 83 ? -4.015 13.698 10.867 1.00 96.88 83 ASN A CA 1
ATOM 649 C C . ASN A 1 83 ? -5.206 14.599 10.500 1.00 96.88 83 ASN A C 1
ATOM 651 O O . ASN A 1 83 ? -5.682 15.356 11.347 1.00 96.88 83 ASN A O 1
ATOM 655 N N . GLU A 1 84 ? -5.683 14.528 9.257 1.00 96.50 84 GLU A N 1
ATOM 656 C CA . GLU A 1 84 ? -6.757 15.386 8.746 1.00 96.50 84 GLU A CA 1
ATOM 657 C C . GLU A 1 84 ? -8.125 14.970 9.299 1.00 96.50 84 GLU A C 1
ATOM 659 O O . GLU A 1 84 ? -8.913 15.829 9.697 1.00 96.50 84 GLU A O 1
ATOM 664 N N . LEU A 1 85 ? -8.395 13.663 9.389 1.00 95.75 85 LEU A N 1
ATOM 665 C CA . LEU A 1 85 ? -9.639 13.138 9.966 1.00 95.75 85 LEU A CA 1
ATOM 666 C C . LEU A 1 85 ? -9.571 12.983 11.490 1.00 95.75 85 LEU A C 1
ATOM 668 O O . LEU A 1 85 ? -10.599 12.756 12.123 1.00 95.75 85 LEU A O 1
ATOM 672 N N . ARG A 1 86 ? -8.382 13.156 12.084 1.00 95.94 86 ARG A N 1
ATOM 673 C CA . ARG A 1 86 ? -8.111 12.983 13.521 1.00 95.94 86 ARG A CA 1
ATOM 674 C C . ARG A 1 86 ? -8.555 11.615 14.037 1.00 95.94 86 ARG A C 1
ATOM 676 O O . ARG A 1 86 ? -9.210 11.530 15.073 1.00 95.94 86 ARG A O 1
ATOM 683 N N . LEU A 1 87 ? -8.191 10.572 13.296 1.00 95.75 87 LEU A N 1
ATOM 684 C CA . LEU A 1 87 ? -8.572 9.197 13.607 1.00 95.75 87 LEU A CA 1
ATOM 685 C C . LEU A 1 87 ? -7.962 8.744 14.937 1.00 95.75 87 LEU A C 1
ATOM 687 O O . LEU A 1 87 ? -6.763 8.919 15.174 1.00 95.75 87 LEU A O 1
ATOM 691 N N . ASP A 1 88 ? -8.782 8.120 15.775 1.00 94.62 88 ASP A N 1
ATOM 692 C CA . ASP A 1 88 ? -8.384 7.480 17.020 1.00 94.62 88 ASP A CA 1
ATOM 693 C C . ASP A 1 88 ? -8.441 5.955 16.866 1.00 94.62 88 ASP A C 1
ATOM 695 O O . ASP A 1 88 ? -9.502 5.338 16.885 1.00 94.62 88 ASP A O 1
ATOM 699 N N . PHE A 1 89 ? -7.269 5.323 16.787 1.00 91.8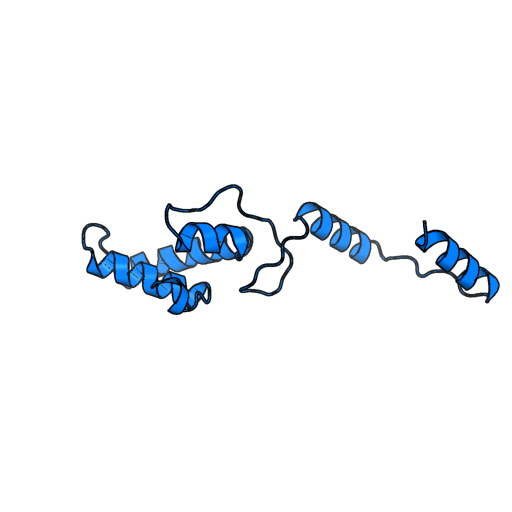8 89 PHE A N 1
ATOM 700 C CA . PHE A 1 89 ? -7.134 3.874 16.592 1.00 91.88 89 PHE A CA 1
ATOM 701 C C . PHE A 1 89 ? -7.580 3.038 17.804 1.00 91.88 89 PHE A C 1
ATOM 703 O O . PHE A 1 89 ? -7.494 1.813 17.769 1.00 91.88 89 PHE A O 1
ATOM 710 N N . SER A 1 90 ? -8.058 3.660 18.884 1.00 94.88 90 SER A N 1
ATOM 711 C CA . SER A 1 90 ? -8.785 2.948 19.938 1.00 94.88 90 SER A CA 1
ATOM 712 C C . SER A 1 90 ? -10.243 2.648 19.570 1.00 94.88 90 SER A C 1
ATOM 714 O O . SER A 1 90 ? -10.859 1.786 20.199 1.00 94.88 90 SER A O 1
ATOM 716 N N . ARG A 1 91 ? -10.796 3.330 18.557 1.00 94.69 91 ARG A N 1
ATOM 717 C CA . ARG A 1 91 ? -12.166 3.149 18.063 1.00 94.69 91 ARG A CA 1
ATOM 718 C C . ARG A 1 91 ? -12.161 2.274 16.815 1.00 94.69 91 ARG A C 1
ATOM 720 O O . ARG A 1 91 ? -11.339 2.467 15.925 1.00 94.69 91 ARG A O 1
ATOM 727 N N . GLU A 1 92 ? -13.085 1.322 16.745 1.00 94.69 92 GLU A N 1
ATOM 728 C CA . GLU A 1 92 ? -13.236 0.447 15.571 1.00 94.69 92 GLU A CA 1
ATOM 729 C C . GLU A 1 92 ? -13.661 1.253 14.332 1.00 94.69 92 GLU A C 1
ATOM 731 O O . GLU A 1 92 ? -13.044 1.125 13.286 1.00 94.69 92 GLU A O 1
ATOM 736 N N . GLU A 1 93 ? -14.594 2.200 14.482 1.00 94.38 93 GLU A N 1
ATOM 737 C CA . GLU A 1 93 ? -15.085 3.048 13.378 1.00 94.38 93 GLU A CA 1
ATOM 738 C C . GLU A 1 93 ? -13.967 3.848 12.673 1.00 94.38 93 GLU A C 1
ATOM 740 O O . GLU A 1 93 ? -13.986 4.052 11.456 1.00 94.38 93 GLU A O 1
ATOM 745 N N . ASP A 1 94 ? -12.973 4.305 13.438 1.00 96.12 94 ASP A N 1
ATOM 746 C CA . ASP A 1 94 ? -11.855 5.091 12.912 1.00 96.12 94 ASP A CA 1
ATOM 747 C C . ASP A 1 94 ? -10.818 4.185 12.222 1.00 96.12 94 ASP A C 1
ATOM 749 O O . ASP A 1 94 ? -10.198 4.597 11.239 1.00 96.12 94 ASP A O 1
ATOM 753 N N . GLN A 1 95 ? -10.663 2.940 12.694 1.00 93.69 95 GLN A N 1
ATOM 754 C CA . GLN A 1 95 ? -9.869 1.911 12.012 1.00 93.69 95 GLN A CA 1
ATOM 755 C C . GLN A 1 95 ? -10.520 1.524 10.680 1.00 93.69 95 GLN A C 1
ATOM 757 O O . GLN A 1 95 ? -9.845 1.540 9.653 1.00 93.69 95 GLN A O 1
ATOM 762 N N . ASP A 1 96 ? -11.836 1.300 10.674 1.00 93.56 96 ASP A N 1
ATOM 763 C CA . ASP A 1 96 ? -12.603 0.996 9.461 1.00 93.56 96 ASP A CA 1
ATOM 764 C C . ASP A 1 96 ? -12.488 2.132 8.432 1.00 93.56 96 ASP A C 1
ATOM 766 O O . ASP A 1 96 ? -12.304 1.894 7.237 1.00 93.56 96 ASP A O 1
ATOM 770 N N . THR A 1 97 ? -12.521 3.386 8.895 1.00 94.75 97 THR A N 1
ATOM 771 C CA . THR A 1 97 ? -12.336 4.569 8.039 1.00 94.75 97 THR A CA 1
ATOM 772 C C . THR A 1 97 ? -10.935 4.610 7.418 1.00 94.75 97 THR A C 1
ATOM 774 O O . THR A 1 97 ? -10.780 4.916 6.232 1.00 94.75 97 THR A O 1
ATOM 777 N N . TYR A 1 98 ? -9.893 4.301 8.196 1.00 95.38 98 TYR A N 1
ATOM 778 C CA . TYR A 1 98 ? -8.524 4.222 7.683 1.00 95.38 98 TYR A CA 1
ATOM 779 C C . TYR A 1 98 ? -8.379 3.121 6.626 1.00 95.38 98 TYR A C 1
ATOM 781 O O . TYR A 1 98 ? -7.808 3.357 5.555 1.00 95.38 98 TYR A O 1
ATOM 789 N N . ASP A 1 99 ? -8.933 1.943 6.908 1.00 92.94 99 ASP A N 1
ATOM 790 C CA . ASP A 1 99 ? -8.898 0.788 6.018 1.00 92.94 99 ASP A CA 1
ATOM 791 C C . ASP A 1 99 ? -9.661 1.059 4.719 1.00 92.94 99 ASP A C 1
ATOM 793 O O . ASP A 1 99 ? -9.155 0.766 3.636 1.00 92.94 99 ASP A O 1
ATOM 797 N N . GLN A 1 100 ? -10.812 1.732 4.782 1.00 93.44 100 GLN A N 1
ATOM 798 C CA . GLN A 1 100 ? -11.553 2.153 3.593 1.00 93.44 100 GLN A CA 1
ATOM 799 C C . GLN A 1 100 ? -10.695 3.028 2.665 1.00 93.44 100 GLN A C 1
ATOM 801 O O . GLN A 1 100 ? -10.624 2.783 1.456 1.00 93.44 100 GLN A O 1
ATOM 806 N N . HIS A 1 101 ? -9.987 4.015 3.220 1.00 95.19 101 HIS A N 1
ATOM 807 C CA . HIS A 1 101 ? -9.073 4.848 2.439 1.00 95.19 101 HIS A CA 1
ATOM 808 C C . HIS A 1 101 ? -7.878 4.059 1.889 1.00 95.19 101 HIS A C 1
ATOM 810 O O . HIS A 1 101 ? -7.412 4.355 0.785 1.00 95.19 101 HIS A O 1
ATOM 816 N N . MET A 1 102 ? -7.396 3.046 2.616 1.00 94.88 102 MET A N 1
ATOM 817 C CA . MET A 1 102 ? -6.353 2.140 2.130 1.00 94.88 102 MET A CA 1
ATOM 818 C C . MET A 1 102 ? -6.828 1.359 0.912 1.00 94.88 102 MET A C 1
ATOM 820 O O . MET A 1 102 ? -6.119 1.291 -0.096 1.00 94.88 102 MET A O 1
ATOM 824 N N . TYR A 1 103 ? -8.027 0.783 0.991 1.00 93.19 103 TYR A N 1
ATOM 825 C CA . TYR A 1 103 ? -8.615 -0.006 -0.085 1.00 93.19 103 TYR A CA 1
ATOM 826 C C . TYR A 1 103 ? -8.823 0.841 -1.334 1.00 93.19 103 TYR A C 1
ATOM 828 O O . TYR A 1 103 ? -8.402 0.440 -2.421 1.00 93.19 103 TYR A O 1
ATOM 836 N N . GLU A 1 104 ? -9.346 2.056 -1.177 1.00 92.94 104 GLU A N 1
ATOM 837 C CA . GLU A 1 104 ? -9.508 3.007 -2.276 1.00 92.94 104 GLU A CA 1
ATOM 838 C C . GLU A 1 104 ? -8.156 3.407 -2.893 1.00 92.94 104 GLU A C 1
ATOM 840 O O . GLU A 1 104 ? -7.983 3.419 -4.120 1.00 92.94 104 GLU A O 1
ATOM 845 N N . PHE A 1 105 ? -7.156 3.695 -2.055 1.00 94.19 105 PHE A N 1
ATOM 846 C CA . PHE A 1 105 ? -5.839 4.097 -2.531 1.00 94.19 105 PHE A CA 1
ATOM 847 C C . PHE A 1 105 ? -5.119 2.969 -3.268 1.00 94.19 105 PHE A C 1
ATOM 849 O O . PHE A 1 105 ? -4.457 3.240 -4.271 1.00 94.19 105 PHE A O 1
ATOM 856 N N . LEU A 1 106 ? -5.238 1.723 -2.813 1.00 92.56 106 LEU A N 1
ATOM 857 C CA . LEU A 1 106 ? -4.587 0.564 -3.429 1.00 92.56 106 LEU A CA 1
ATOM 858 C C . LEU A 1 106 ? -5.420 -0.067 -4.553 1.00 92.56 106 LEU A C 1
ATOM 860 O O . LEU A 1 106 ? -4.878 -0.846 -5.338 1.00 92.56 106 LEU A O 1
ATOM 864 N N . GLY A 1 107 ? -6.694 0.312 -4.684 1.00 90.38 107 GLY A N 1
ATOM 865 C CA . GLY A 1 107 ? -7.625 -0.282 -5.642 1.00 90.38 107 GLY A CA 1
ATOM 866 C C . GLY A 1 107 ? -7.945 -1.737 -5.302 1.00 90.38 107 GLY A C 1
ATOM 867 O O . GLY A 1 107 ? -7.979 -2.581 -6.198 1.00 90.38 107 GLY A O 1
ATOM 868 N N . ILE A 1 108 ? -8.093 -2.035 -4.010 1.00 88.06 108 ILE A N 1
ATOM 869 C CA . ILE A 1 108 ? -8.540 -3.346 -3.539 1.00 88.06 108 ILE A CA 1
ATOM 870 C C . ILE A 1 108 ? -10.038 -3.438 -3.818 1.00 88.06 108 ILE A C 1
ATOM 872 O O . ILE A 1 108 ? -10.802 -2.549 -3.453 1.00 88.06 108 ILE A O 1
ATOM 876 N N . ASP A 1 109 ? -10.427 -4.494 -4.522 1.00 79.62 109 ASP A N 1
ATOM 877 C CA . ASP A 1 109 ? -11.819 -4.748 -4.873 1.00 79.62 109 ASP A CA 1
ATOM 878 C C . ASP A 1 109 ? -12.590 -5.195 -3.623 1.00 79.62 109 ASP A C 1
ATOM 880 O O . ASP A 1 109 ? -12.079 -6.001 -2.846 1.00 79.62 109 ASP A O 1
ATOM 884 N N . GLU A 1 110 ? -13.810 -4.691 -3.425 1.00 68.00 110 GLU A N 1
ATOM 885 C CA . GLU A 1 110 ? -14.647 -5.001 -2.252 1.00 68.00 110 GLU A CA 1
ATOM 886 C C . GLU A 1 110 ? -14.926 -6.510 -2.129 1.00 68.00 110 GLU A C 1
ATOM 888 O O . GLU A 1 110 ? -15.026 -7.041 -1.029 1.00 68.00 110 GLU A O 1
ATOM 893 N N . SER A 1 111 ? -14.904 -7.230 -3.256 1.00 69.75 111 SER A N 1
ATOM 894 C CA . SER A 1 111 ? -15.007 -8.695 -3.320 1.00 69.75 111 SER A CA 1
ATOM 895 C C . SER A 1 111 ? -13.861 -9.464 -2.640 1.00 69.75 111 SER A C 1
ATOM 897 O O . SER A 1 111 ? -13.978 -10.665 -2.415 1.00 69.75 111 SER A O 1
ATOM 899 N N . LEU A 1 112 ? -12.741 -8.806 -2.317 1.00 67.44 112 LEU A N 1
ATOM 900 C CA . LEU A 1 112 ? -11.633 -9.389 -1.543 1.00 67.44 112 LEU A CA 1
ATOM 901 C C . LEU A 1 112 ? -11.800 -9.215 -0.025 1.00 67.44 112 LEU A C 1
ATOM 903 O O . LEU A 1 112 ? -10.965 -9.721 0.729 1.00 67.44 112 LEU A O 1
ATOM 907 N N . LEU A 1 113 ? -12.822 -8.471 0.409 1.00 65.50 113 LEU A N 1
ATOM 908 C CA . LEU A 1 113 ? -13.116 -8.175 1.813 1.00 65.50 113 LEU A CA 1
ATOM 909 C C . LEU A 1 113 ? -14.184 -9.113 2.412 1.00 65.50 113 LEU A C 1
ATOM 911 O O . LEU A 1 113 ? -14.389 -9.073 3.624 1.00 65.50 113 LEU A O 1
ATOM 915 N N . GLU A 1 114 ? -14.839 -9.934 1.579 1.00 58.69 114 GLU A N 1
ATOM 916 C CA . GLU A 1 114 ? -15.869 -10.920 1.964 1.00 58.69 114 GLU A CA 1
ATOM 917 C C . GLU A 1 114 ? -15.304 -12.253 2.491 1.00 58.69 114 GLU A C 1
ATOM 919 O O . GLU A 1 114 ? -14.266 -12.737 1.977 1.00 58.69 114 GLU A O 1
#

Radius of gyration: 21.52 Å; Cα contacts (8 Å, |Δi|>4): 105; chains: 1; bounding box: 41×34×64 Å

Mean predicted aligned error: 10.11 Å